Protein AF-R5FPW1-F1 (afdb_monomer)

Foldseek 3Di:
DADPNDDDDDDDLLLVLLVCLVCCVPVDVVVNLVSLVVLVVDPPHDPVVSCVNCVVSVNNVVVVVSVVVVD

Nearest PDB structures (foldseek):
  6y8q-assembly4_D  TM=8.136E-01  e=3.077E-02  Streptococcus agalactiae
  6y8q-assembly3_C  TM=8.234E-01  e=4.435E-02  Streptococcus agalactiae
  2n97-assembly1_B  TM=4.614E-01  e=6.161E+00  Homo sapiens
  6n9e-assembly2_2t  TM=3.343E-01  e=8.354E+00  Thermus thermophilus

Radius of gyration: 13.16 Å; Cα contacts (8 Å, |Δi|>4): 46; chains: 1; bounding box: 29×22×40 Å

Mean predicted aligned error: 3.57 Å

Structure (mmCIF, N/CA/C/O backbone):
data_AF-R5FPW1-F1
#
_entry.id   AF-R5FPW1-F1
#
loop_
_atom_site.group_PDB
_atom_site.id
_atom_site.type_symbol
_atom_site.label_atom_id
_atom_site.label_alt_id
_atom_site.label_comp_id
_atom_site.label_asym_id
_atom_site.label_entity_id
_atom_site.label_seq_id
_atom_site.pdbx_PDB_ins_code
_atom_site.Cartn_x
_atom_site.Cartn_y
_atom_site.Cartn_z
_atom_site.occupancy
_atom_site.B_iso_or_equiv
_atom_site.auth_seq_id
_atom_site.auth_comp_id
_atom_site.auth_asym_id
_atom_site.auth_atom_id
_atom_site.pdbx_PDB_model_num
ATOM 1 N N . MET A 1 1 ? 10.470 -3.440 -14.628 1.00 79.69 1 MET A N 1
ATOM 2 C CA . MET A 1 1 ? 10.714 -4.892 -14.763 1.00 79.69 1 MET A CA 1
AT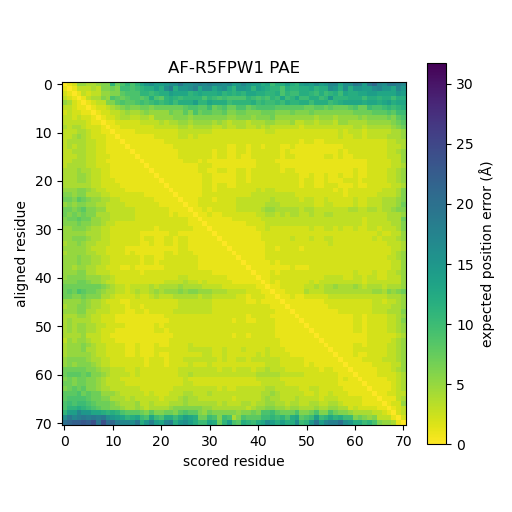OM 3 C C . MET A 1 1 ? 10.868 -5.191 -16.242 1.00 79.69 1 MET A C 1
ATOM 5 O O . MET A 1 1 ? 10.091 -4.639 -17.012 1.00 79.69 1 MET A O 1
ATOM 9 N N . SER A 1 2 ? 11.862 -5.983 -16.644 1.00 84.44 2 SER A N 1
ATOM 10 C CA . SER A 1 2 ? 12.066 -6.341 -18.053 1.00 84.44 2 SER A CA 1
ATOM 11 C C . SER A 1 2 ? 11.638 -7.789 -18.266 1.00 84.44 2 SER A C 1
ATOM 13 O O . SER A 1 2 ? 12.189 -8.678 -17.623 1.00 84.44 2 SER A O 1
ATOM 15 N N . VAL A 1 3 ? 10.639 -8.020 -19.115 1.00 88.31 3 VAL A N 1
ATOM 16 C CA . VAL A 1 3 ? 10.151 -9.361 -19.476 1.00 88.31 3 VAL A CA 1
ATOM 17 C C . VAL A 1 3 ? 10.306 -9.499 -20.982 1.00 88.31 3 VAL A C 1
ATOM 19 O O . VAL A 1 3 ? 9.831 -8.637 -21.714 1.00 88.31 3 VAL A O 1
ATOM 22 N N . GLU A 1 4 ? 11.033 -10.522 -21.436 1.00 90.75 4 GLU A N 1
ATOM 23 C CA . GLU A 1 4 ? 11.270 -10.794 -22.868 1.00 90.75 4 GLU A CA 1
ATOM 24 C C . GLU A 1 4 ? 11.788 -9.578 -23.669 1.00 90.75 4 GLU A C 1
ATOM 26 O O . GLU A 1 4 ? 11.439 -9.367 -24.824 1.00 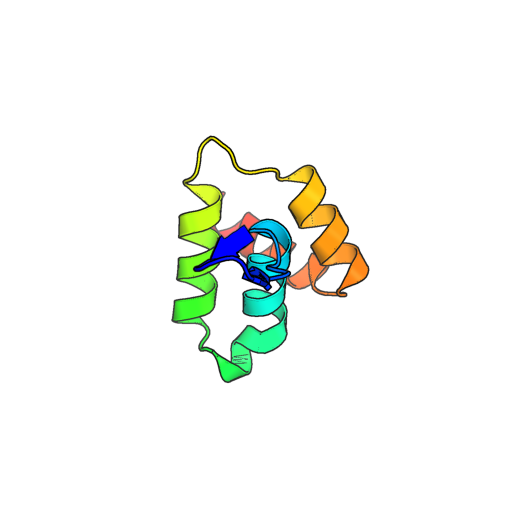90.75 4 GLU A O 1
ATOM 31 N N . GLY A 1 5 ? 12.625 -8.740 -23.046 1.00 91.88 5 GLY A N 1
ATOM 32 C CA . GLY A 1 5 ? 13.181 -7.533 -23.674 1.00 91.88 5 GLY A CA 1
ATOM 33 C C . GLY A 1 5 ? 12.291 -6.286 -23.588 1.00 91.88 5 GLY A C 1
ATOM 34 O O . GLY A 1 5 ? 12.735 -5.198 -23.952 1.00 91.88 5 GLY A O 1
ATOM 35 N N . TYR A 1 6 ? 11.080 -6.392 -23.036 1.00 93.31 6 TYR A N 1
ATOM 36 C CA . TYR A 1 6 ? 10.172 -5.262 -22.849 1.00 93.31 6 TYR A CA 1
ATOM 37 C C . TYR A 1 6 ? 10.268 -4.675 -21.446 1.00 93.31 6 TYR A C 1
ATOM 39 O O . TYR A 1 6 ? 10.106 -5.376 -20.447 1.00 93.31 6 TYR A O 1
ATOM 47 N N . ASN A 1 7 ? 10.462 -3.358 -21.363 1.00 92.94 7 ASN A N 1
ATOM 48 C CA . ASN A 1 7 ? 10.433 -2.627 -20.100 1.00 92.94 7 ASN A CA 1
ATOM 49 C C . ASN A 1 7 ? 8.995 -2.308 -19.687 1.00 92.94 7 ASN A C 1
ATOM 51 O O . ASN A 1 7 ? 8.385 -1.356 -20.173 1.00 92.94 7 ASN A O 1
ATOM 55 N N . ILE A 1 8 ? 8.480 -3.084 -18.738 1.00 93.94 8 ILE A N 1
ATOM 56 C CA . ILE A 1 8 ? 7.149 -2.915 -18.164 1.00 93.94 8 ILE A CA 1
ATOM 57 C C . ILE A 1 8 ? 7.260 -2.080 -16.886 1.00 93.94 8 ILE A C 1
ATOM 59 O O . ILE A 1 8 ? 8.063 -2.363 -15.982 1.00 93.94 8 ILE A O 1
ATOM 63 N N . ARG A 1 9 ? 6.433 -1.033 -16.817 1.00 93.44 9 ARG A N 1
ATOM 64 C CA . ARG A 1 9 ? 6.249 -0.222 -15.611 1.00 93.44 9 ARG A CA 1
ATOM 65 C C . ARG A 1 9 ? 5.265 -0.940 -14.698 1.00 93.44 9 ARG A C 1
ATOM 67 O O . ARG A 1 9 ? 4.120 -1.153 -15.078 1.00 93.44 9 ARG A O 1
ATOM 74 N N . ILE A 1 10 ? 5.731 -1.306 -13.512 1.00 92.94 10 ILE A N 1
ATOM 75 C CA . ILE A 1 10 ? 4.937 -1.987 -12.490 1.00 92.94 10 ILE A CA 1
ATOM 76 C C . ILE A 1 10 ? 4.998 -1.126 -11.235 1.00 92.94 10 ILE A C 1
ATOM 78 O O . ILE A 1 10 ? 6.043 -0.541 -10.939 1.00 92.94 10 ILE A O 1
ATOM 82 N N . TYR A 1 11 ? 3.872 -1.015 -10.540 1.00 95.44 11 TYR A N 1
ATOM 83 C CA . TYR A 1 11 ? 3.822 -0.352 -9.247 1.00 95.44 11 TYR A CA 1
ATOM 84 C C . TYR A 1 11 ? 4.535 -1.178 -8.176 1.00 95.44 11 TYR A C 1
ATOM 86 O O . TYR A 1 11 ? 4.606 -2.403 -8.245 1.00 95.44 11 TYR A O 1
ATOM 94 N N . ASP A 1 12 ? 5.076 -0.487 -7.183 1.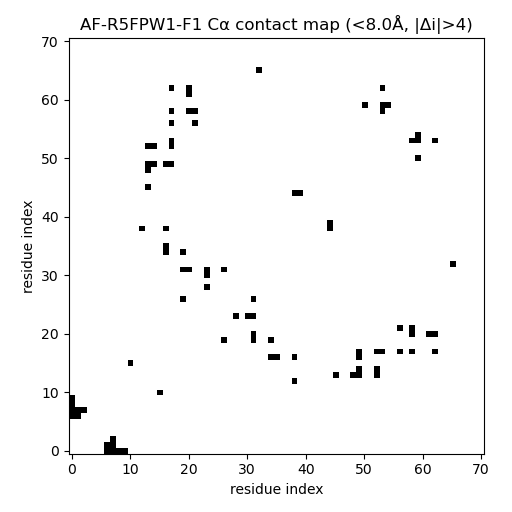00 95.31 12 ASP A N 1
ATOM 95 C CA . ASP A 1 12 ? 5.623 -1.136 -6.000 1.00 95.31 12 ASP A CA 1
ATOM 96 C C . ASP A 1 12 ? 4.516 -1.663 -5.075 1.00 95.31 12 ASP A C 1
ATOM 98 O O . ASP A 1 12 ? 3.321 -1.420 -5.267 1.00 95.31 12 ASP A O 1
ATOM 102 N N . MET A 1 13 ? 4.930 -2.430 -4.066 1.00 95.94 13 MET A N 1
ATOM 103 C CA . MET A 1 13 ? 4.007 -3.089 -3.147 1.00 95.94 13 MET A CA 1
ATOM 104 C C . MET A 1 13 ? 3.173 -2.079 -2.361 1.00 95.94 13 MET A C 1
ATOM 106 O O . MET A 1 13 ? 1.965 -2.266 -2.239 1.00 95.94 13 MET A O 1
ATOM 110 N N . GLU A 1 14 ? 3.778 -0.993 -1.876 1.00 97.62 14 GLU A N 1
ATOM 111 C CA . GLU A 1 14 ? 3.073 0.022 -1.092 1.00 97.62 14 GLU A CA 1
ATOM 112 C C . GLU A 1 14 ? 1.928 0.654 -1.888 1.00 97.62 14 GLU A C 1
ATOM 114 O O . GLU A 1 14 ? 0.805 0.779 -1.391 1.00 97.62 14 GLU A O 1
ATOM 119 N N . ARG A 1 15 ? 2.185 1.002 -3.155 1.00 97.94 15 ARG A N 1
ATOM 120 C CA . ARG A 1 15 ? 1.163 1.554 -4.043 1.00 97.94 15 ARG A CA 1
ATOM 121 C C . ARG A 1 15 ? 0.031 0.557 -4.281 1.00 97.94 15 ARG A C 1
ATOM 123 O O . ARG A 1 15 ? -1.130 0.974 -4.252 1.00 97.94 15 ARG A O 1
ATOM 130 N N . CYS A 1 16 ? 0.361 -0.720 -4.482 1.00 97.25 16 CYS A N 1
ATOM 131 C CA . CYS A 1 16 ? -0.606 -1.800 -4.686 1.00 97.25 16 CYS A CA 1
AT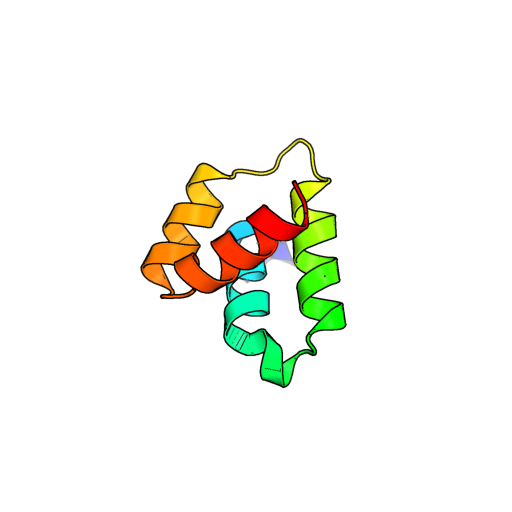OM 132 C C . CYS A 1 16 ? -1.478 -2.054 -3.443 1.00 97.25 16 CYS A C 1
ATOM 134 O O . CYS A 1 16 ? -2.690 -2.219 -3.577 1.00 97.25 16 CYS A O 1
ATOM 136 N N . VAL A 1 17 ? -0.909 -2.014 -2.232 1.00 97.44 17 VAL A N 1
ATOM 137 C CA . VAL A 1 17 ? -1.676 -2.132 -0.975 1.00 97.44 17 VAL A CA 1
ATOM 138 C C . VAL A 1 17 ? -2.678 -0.984 -0.852 1.00 97.44 17 VAL A C 1
ATOM 140 O O . VAL A 1 17 ? -3.855 -1.209 -0.570 1.00 97.44 17 VAL A O 1
ATOM 143 N N . CYS A 1 18 ? -2.259 0.252 -1.138 1.00 97.94 18 CYS A N 1
ATOM 144 C CA . CYS A 1 18 ? -3.185 1.383 -1.138 1.00 97.94 18 CYS A CA 1
ATOM 145 C C . CYS A 1 18 ? -4.293 1.249 -2.196 1.00 97.94 18 CYS A C 1
ATOM 147 O O . CYS A 1 18 ? -5.414 1.696 -1.948 1.00 97.94 18 CYS A O 1
ATOM 149 N N . ASP A 1 19 ? -4.017 0.640 -3.355 1.00 97.50 19 ASP A N 1
ATOM 150 C CA . ASP A 1 19 ? -5.048 0.354 -4.358 1.00 97.50 19 ASP A CA 1
ATOM 151 C C . ASP A 1 19 ? -6.066 -0.677 -3.859 1.00 97.50 19 ASP A C 1
ATOM 153 O O . ASP A 1 19 ? -7.268 -0.455 -4.025 1.00 97.50 19 ASP A O 1
ATOM 157 N N . ALA A 1 20 ? -5.625 -1.740 -3.179 1.00 97.00 20 ALA A N 1
ATOM 158 C CA . ALA A 1 20 ? -6.533 -2.708 -2.562 1.00 97.00 20 ALA A CA 1
ATOM 159 C C . ALA A 1 20 ? -7.484 -2.027 -1.561 1.00 97.00 20 ALA A C 1
ATOM 161 O O . ALA A 1 20 ? -8.695 -2.229 -1.622 1.00 97.00 20 ALA A O 1
ATOM 162 N N . ILE A 1 21 ? -6.969 -1.117 -0.725 1.00 96.12 21 ILE A N 1
ATOM 163 C CA . ILE A 1 21 ? -7.775 -0.337 0.232 1.00 96.12 21 ILE A CA 1
ATOM 164 C C . ILE A 1 21 ? -8.751 0.600 -0.484 1.00 96.12 21 ILE A C 1
ATOM 166 O O . ILE A 1 21 ? -9.932 0.708 -0.121 1.00 96.12 21 ILE A O 1
ATOM 170 N N . LYS A 1 22 ? -8.266 1.292 -1.519 1.00 97.00 22 LYS A N 1
ATOM 171 C CA . LYS A 1 22 ? -9.060 2.240 -2.306 1.00 97.00 22 LYS A CA 1
ATOM 172 C C . LYS A 1 22 ? -10.239 1.556 -2.984 1.00 97.00 22 LYS A C 1
ATOM 174 O O . LYS A 1 22 ? -11.339 2.107 -3.003 1.00 97.00 22 LYS A O 1
ATOM 179 N N . PHE A 1 23 ? -10.015 0.355 -3.506 1.00 96.75 23 PHE A N 1
ATOM 180 C CA . PHE A 1 23 ? -11.003 -0.417 -4.247 1.00 96.75 23 PHE A CA 1
ATOM 181 C C . PHE A 1 23 ? -11.576 -1.593 -3.449 1.00 96.75 23 PHE A C 1
ATOM 183 O O . PHE A 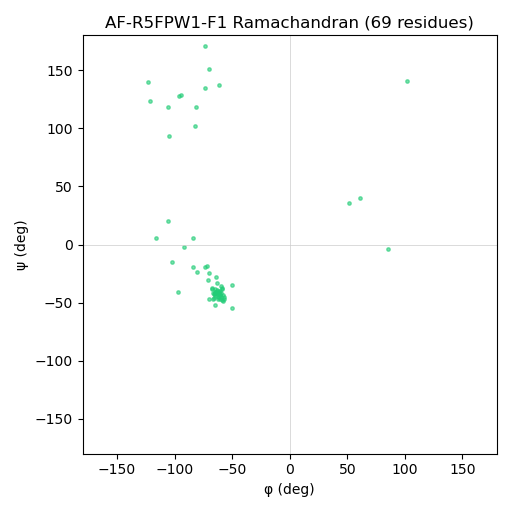1 23 ? -12.183 -2.472 -4.054 1.00 96.75 23 PHE A O 1
ATOM 190 N N . ARG A 1 24 ? -11.473 -1.588 -2.112 1.00 95.12 24 ARG A N 1
ATOM 191 C CA . ARG A 1 24 ? -11.940 -2.670 -1.217 1.00 95.12 24 ARG A CA 1
ATOM 192 C C . ARG A 1 24 ? -13.381 -3.128 -1.469 1.00 95.12 24 ARG A C 1
ATOM 194 O O . ARG A 1 24 ? -13.664 -4.315 -1.426 1.00 95.12 24 ARG A O 1
ATOM 201 N N . ASN A 1 25 ? -14.275 -2.209 -1.845 1.00 94.81 25 ASN A N 1
ATOM 202 C CA . ASN A 1 25 ? -15.673 -2.531 -2.170 1.00 94.81 25 ASN A CA 1
ATOM 203 C C . ASN A 1 25 ? -15.834 -3.288 -3.503 1.00 94.81 25 ASN A C 1
ATOM 205 O O . ASN A 1 25 ? -16.885 -3.864 -3.751 1.00 94.81 25 ASN A O 1
ATOM 209 N N . LYS A 1 26 ? -14.822 -3.246 -4.378 1.00 97.00 26 LYS A N 1
ATOM 210 C CA . LYS A 1 26 ? -14.782 -3.972 -5.655 1.00 97.00 26 LYS A CA 1
ATOM 211 C C . LYS A 1 26 ? -14.018 -5.288 -5.545 1.00 97.00 26 LYS A C 1
ATOM 213 O O . LYS A 1 26 ? -14.444 -6.268 -6.137 1.00 97.00 26 LYS A O 1
ATOM 218 N N . VAL A 1 27 ? -12.892 -5.295 -4.826 1.00 94.62 27 VAL A N 1
ATOM 219 C CA . VAL A 1 27 ? -12.048 -6.497 -4.672 1.00 94.62 27 VAL A CA 1
ATOM 220 C C . VAL A 1 27 ? -12.528 -7.432 -3.560 1.00 94.62 27 VAL A C 1
ATOM 222 O O . VAL A 1 27 ? -12.181 -8.605 -3.570 1.00 94.62 27 VAL A O 1
ATOM 225 N N . GLY A 1 28 ? -13.342 -6.930 -2.628 1.00 95.94 28 GLY A N 1
ATOM 226 C CA . GLY A 1 28 ? -13.794 -7.658 -1.446 1.00 95.94 28 GLY A CA 1
ATOM 227 C C . GLY A 1 28 ? -13.030 -7.241 -0.189 1.00 95.94 28 GLY A C 1
ATOM 228 O O . GLY A 1 28 ? -11.819 -7.009 -0.215 1.00 95.94 28 GLY A O 1
ATOM 229 N N . MET A 1 29 ? -13.754 -7.137 0.928 1.00 93.00 29 MET A N 1
ATOM 230 C CA . MET A 1 29 ? -13.187 -6.709 2.212 1.00 93.00 29 MET A CA 1
ATOM 231 C C . MET A 1 29 ? -12.200 -7.735 2.776 1.00 93.00 29 MET A C 1
ATOM 233 O O . MET A 1 29 ? -11.157 -7.335 3.291 1.00 93.00 29 MET A O 1
ATOM 237 N N . ASP A 1 30 ? -12.488 -9.027 2.616 1.00 94.31 30 ASP A N 1
ATOM 238 C CA . ASP A 1 30 ? -11.626 -10.116 3.092 1.00 94.31 30 ASP A CA 1
ATOM 239 C C . ASP A 1 30 ? -10.292 -10.125 2.343 1.00 94.31 30 ASP A C 1
ATOM 241 O O . ASP A 1 30 ? -9.230 -10.119 2.961 1.00 94.31 30 ASP A O 1
ATOM 245 N N . VAL A 1 31 ? -10.346 -9.995 1.012 1.00 95.56 31 VAL A N 1
ATOM 246 C CA . VAL A 1 31 ? -9.157 -9.871 0.154 1.00 95.56 31 VAL A CA 1
ATOM 247 C C . VAL A 1 31 ? -8.344 -8.634 0.533 1.00 95.56 31 VAL A C 1
ATOM 249 O O . VAL A 1 31 ? -7.122 -8.695 0.639 1.00 95.56 31 VAL A O 1
ATOM 252 N N . CYS A 1 32 ? -9.003 -7.498 0.777 1.00 95.38 32 CYS A N 1
ATOM 253 C CA . CYS A 1 32 ? -8.313 -6.292 1.228 1.00 95.38 32 CYS A CA 1
ATOM 254 C C . CYS A 1 32 ? -7.614 -6.503 2.580 1.00 95.38 32 CYS A C 1
ATOM 256 O O . CYS A 1 32 ? -6.484 -6.043 2.744 1.00 95.38 32 CYS A O 1
ATOM 258 N N . SER A 1 33 ? -8.257 -7.183 3.537 1.00 93.25 33 SER A N 1
ATOM 259 C CA . SER A 1 33 ? -7.632 -7.505 4.825 1.00 93.25 33 SER A CA 1
ATOM 260 C C . SER A 1 33 ? -6.417 -8.405 4.630 1.00 93.25 33 SER A C 1
ATOM 262 O O . SER A 1 33 ? -5.357 -8.106 5.169 1.00 93.25 33 SER A O 1
ATOM 264 N N . GLU A 1 34 ? -6.543 -9.458 3.824 1.00 95.69 34 GLU A N 1
ATOM 265 C CA . GLU A 1 34 ? -5.456 -10.398 3.553 1.00 95.69 34 GLU A CA 1
ATOM 266 C C . GLU A 1 34 ? -4.250 -9.709 2.896 1.00 95.69 34 GLU A C 1
ATOM 268 O O . GLU A 1 34 ? -3.104 -9.975 3.257 1.00 95.69 34 GLU A O 1
ATOM 273 N N . VAL A 1 35 ? -4.477 -8.779 1.962 1.00 96.19 35 VAL A N 1
ATOM 274 C CA . VAL A 1 35 ? -3.398 -7.990 1.343 1.00 96.19 35 VAL A CA 1
ATOM 275 C C . VAL A 1 35 ? -2.641 -7.167 2.386 1.00 96.19 35 VAL A C 1
ATOM 277 O O . VAL A 1 35 ? -1.409 -7.121 2.353 1.00 96.19 35 VAL A O 1
ATOM 280 N N . ILE A 1 36 ? -3.357 -6.520 3.310 1.00 94.69 36 ILE A N 1
ATOM 281 C CA . ILE A 1 36 ? -2.739 -5.723 4.377 1.00 94.69 36 ILE A CA 1
ATOM 282 C C .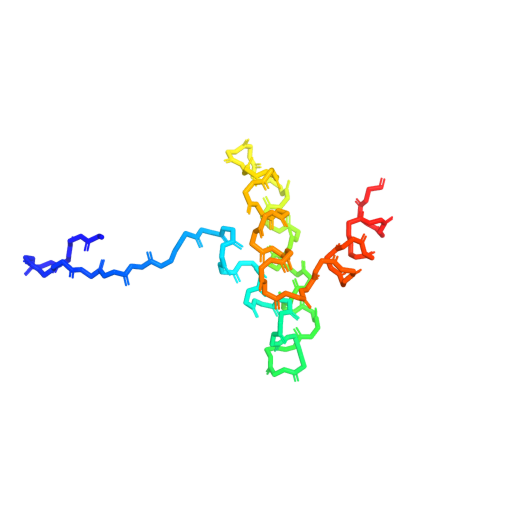 ILE A 1 36 ? -1.958 -6.636 5.324 1.00 94.69 36 ILE A C 1
ATOM 284 O O . ILE A 1 36 ? -0.797 -6.350 5.603 1.00 94.69 36 ILE A O 1
ATOM 288 N N . ASP A 1 37 ? -2.552 -7.747 5.761 1.00 93.88 37 ASP A N 1
ATOM 289 C CA . ASP A 1 37 ? -1.921 -8.713 6.667 1.00 93.88 37 ASP A CA 1
ATOM 290 C C . ASP A 1 37 ? -0.626 -9.270 6.073 1.00 93.88 37 ASP A C 1
ATOM 292 O O . ASP A 1 37 ? 0.430 -9.235 6.709 1.00 93.88 37 ASP A O 1
ATOM 296 N N . ASN A 1 38 ? -0.680 -9.702 4.813 1.00 95.75 38 ASN A N 1
ATOM 297 C CA . ASN A 1 38 ? 0.484 -10.209 4.101 1.00 95.75 38 ASN A CA 1
ATOM 298 C C . ASN A 1 38 ? 1.563 -9.139 3.943 1.00 95.75 38 ASN A C 1
ATOM 300 O O . ASN A 1 38 ? 2.740 -9.439 4.112 1.00 95.75 38 ASN A O 1
ATOM 304 N N . TYR A 1 39 ? 1.199 -7.889 3.651 1.00 96.06 39 TYR A N 1
ATOM 305 C CA . TYR A 1 39 ? 2.175 -6.804 3.571 1.00 96.06 39 TYR A CA 1
ATOM 306 C C . TYR A 1 39 ? 2.818 -6.506 4.935 1.00 96.06 39 TYR A C 1
ATOM 308 O O . TYR A 1 39 ? 4.034 -6.334 5.024 1.00 96.06 39 TYR A O 1
ATOM 316 N N . LEU A 1 40 ? 2.027 -6.486 6.011 1.00 93.06 40 LEU A N 1
ATOM 317 C CA . LEU A 1 40 ? 2.514 -6.249 7.369 1.00 93.06 40 LEU A CA 1
ATOM 318 C C . LEU A 1 40 ? 3.345 -7.406 7.922 1.00 93.06 40 LEU A C 1
ATOM 320 O O . LEU A 1 40 ? 4.177 -7.170 8.789 1.00 93.06 40 LEU A O 1
ATOM 324 N N . ALA A 1 41 ? 3.175 -8.632 7.434 1.00 94.38 41 ALA A N 1
ATOM 325 C CA . ALA A 1 41 ? 4.020 -9.757 7.825 1.00 94.38 41 ALA A CA 1
ATOM 326 C C . ALA A 1 41 ? 5.433 -9.687 7.211 1.00 94.38 41 ALA A C 1
ATOM 328 O O . ALA A 1 41 ? 6.358 -10.321 7.720 1.00 94.38 41 ALA A O 1
ATOM 329 N N . ARG A 1 42 ? 5.633 -8.908 6.139 1.00 95.19 42 ARG A N 1
ATOM 330 C CA . ARG A 1 42 ? 6.919 -8.846 5.427 1.00 95.19 42 ARG A CA 1
ATOM 331 C C . ARG A 1 42 ? 7.971 -8.061 6.220 1.00 95.19 42 ARG A C 1
ATOM 333 O O . ARG A 1 42 ? 7.662 -6.969 6.713 1.00 95.19 42 ARG A O 1
ATOM 340 N N . PRO A 1 43 ? 9.213 -8.565 6.339 1.00 93.69 43 PRO A N 1
ATOM 341 C CA . PRO A 1 43 ? 10.300 -7.847 7.007 1.00 93.69 43 PRO A CA 1
ATOM 342 C C . PRO A 1 43 ? 10.798 -6.631 6.211 1.00 93.69 43 PRO A C 1
ATOM 344 O O . PRO A 1 43 ? 11.213 -5.640 6.802 1.00 93.69 43 PRO A O 1
ATOM 347 N N . GLU A 1 44 ? 10.722 -6.668 4.882 1.00 94.69 44 GLU A N 1
ATOM 348 C CA . GLU A 1 44 ? 11.184 -5.610 3.974 1.00 94.69 44 GLU A CA 1
ATOM 349 C C . GLU A 1 44 ? 10.167 -4.478 3.751 1.00 94.69 44 GLU A C 1
ATOM 351 O O . GLU A 1 44 ? 10.379 -3.605 2.907 1.00 94.69 44 GLU A O 1
ATOM 356 N N . ARG A 1 45 ? 9.044 -4.497 4.476 1.00 94.75 45 ARG A N 1
ATOM 357 C CA . ARG A 1 45 ? 7.968 -3.517 4.315 1.00 94.75 45 ARG A CA 1
ATOM 358 C C . ARG A 1 45 ? 8.450 -2.097 4.611 1.00 94.75 45 ARG A C 1
ATOM 360 O O . ARG A 1 45 ? 9.102 -1.846 5.625 1.00 94.75 45 ARG A O 1
ATOM 367 N N . ASN A 1 46 ? 8.051 -1.135 3.780 1.00 96.69 46 ASN A N 1
ATOM 368 C CA . ASN A 1 46 ? 8.326 0.277 4.018 1.00 96.69 46 ASN A CA 1
ATOM 369 C C . ASN A 1 46 ? 7.061 1.009 4.489 1.00 96.69 46 ASN A C 1
ATOM 371 O O . ASN A 1 46 ? 6.250 1.493 3.696 1.00 96.69 46 ASN A O 1
ATOM 375 N N . ILE A 1 47 ? 6.890 1.105 5.810 1.00 94.00 47 ILE A N 1
ATOM 376 C CA . ILE A 1 47 ? 5.717 1.756 6.412 1.00 94.00 47 ILE A CA 1
ATOM 377 C C . ILE A 1 47 ? 5.645 3.250 6.065 1.00 94.00 47 ILE A C 1
ATOM 379 O O . ILE A 1 47 ? 4.561 3.746 5.770 1.00 94.00 47 ILE A O 1
ATOM 383 N N . SER A 1 48 ? 6.777 3.961 6.028 1.00 95.69 48 SER A N 1
ATOM 384 C CA . SER A 1 48 ? 6.789 5.391 5.680 1.00 95.69 48 SER A CA 1
ATOM 385 C C . SER A 1 48 ? 6.238 5.618 4.273 1.00 95.69 48 SER A C 1
ATOM 387 O O . SER A 1 48 ? 5.349 6.443 4.074 1.00 95.69 48 SER A O 1
ATOM 389 N N . LYS A 1 49 ? 6.705 4.825 3.304 1.00 97.69 49 LYS A N 1
ATOM 390 C CA . LYS A 1 49 ? 6.269 4.923 1.910 1.00 97.69 49 LYS A CA 1
ATOM 391 C C . LYS A 1 49 ? 4.803 4.519 1.728 1.00 97.69 49 LYS A C 1
ATOM 393 O O . LYS A 1 49 ? 4.085 5.165 0.965 1.00 97.69 49 LYS A O 1
ATOM 398 N N . LEU A 1 50 ? 4.340 3.505 2.465 1.00 97.06 50 LEU A N 1
ATOM 399 C CA . LEU A 1 50 ? 2.924 3.134 2.503 1.00 97.06 50 LEU A CA 1
ATOM 400 C C . LEU A 1 50 ? 2.056 4.306 2.980 1.00 97.06 50 LEU A C 1
ATOM 402 O O . LEU A 1 50 ? 1.057 4.626 2.337 1.00 97.06 50 LEU A O 1
ATOM 406 N N . LEU A 1 51 ? 2.438 4.965 4.076 1.00 95.38 51 LEU A N 1
ATOM 407 C CA . LEU A 1 51 ? 1.697 6.108 4.614 1.00 95.38 51 LEU A CA 1
ATOM 408 C C . LEU A 1 51 ? 1.710 7.307 3.657 1.00 95.38 51 LEU A C 1
ATOM 410 O O . LEU A 1 51 ? 0.683 7.973 3.491 1.00 95.38 51 LEU A O 1
ATOM 414 N N . ASP A 1 52 ? 2.829 7.560 2.977 1.00 97.81 52 ASP A N 1
ATOM 415 C CA . ASP A 1 52 ? 2.916 8.620 1.972 1.00 97.81 52 ASP A CA 1
ATOM 416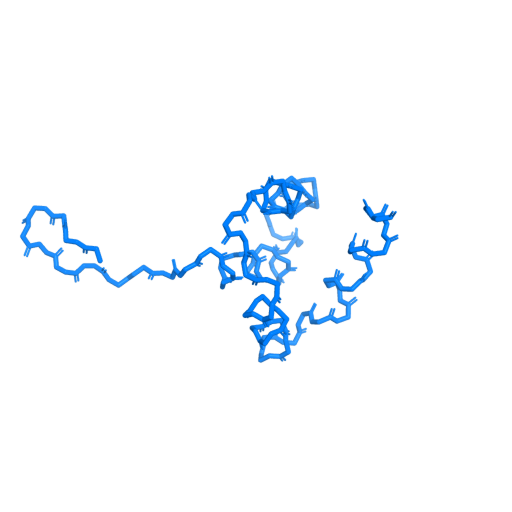 C C . ASP A 1 52 ? 1.969 8.370 0.795 1.00 97.81 52 ASP A C 1
ATOM 418 O O . ASP A 1 52 ? 1.214 9.272 0.412 1.00 97.81 52 ASP A O 1
ATOM 422 N N . TYR A 1 53 ? 1.920 7.143 0.265 1.00 98.31 53 TYR A N 1
ATOM 423 C CA . TYR A 1 53 ? 0.929 6.797 -0.754 1.00 98.31 53 TYR A CA 1
ATOM 424 C C . TYR A 1 53 ? -0.496 6.861 -0.219 1.00 98.31 53 TYR A C 1
ATOM 426 O O . TYR A 1 53 ? -1.369 7.410 -0.894 1.00 98.31 53 TYR A O 1
ATOM 434 N N . ALA A 1 54 ? -0.751 6.381 0.997 1.00 97.56 54 ALA A N 1
ATOM 435 C CA . ALA A 1 54 ? -2.082 6.423 1.588 1.00 97.56 54 ALA A CA 1
ATOM 436 C C . ALA A 1 54 ? -2.609 7.863 1.704 1.00 97.56 54 ALA A C 1
ATOM 438 O O . ALA A 1 54 ? -3.784 8.119 1.414 1.00 97.56 54 ALA A O 1
ATOM 439 N N . ARG A 1 55 ? -1.731 8.821 2.037 1.00 97.25 55 ARG A N 1
ATOM 440 C CA . ARG A 1 55 ? -2.034 10.259 2.035 1.00 97.25 55 ARG A CA 1
ATOM 441 C C . ARG A 1 55 ? -2.341 10.765 0.626 1.00 97.25 55 ARG A C 1
ATOM 443 O O . ARG A 1 55 ? -3.398 11.355 0.409 1.00 97.25 55 ARG A O 1
ATOM 450 N N . GLN A 1 56 ? -1.461 10.498 -0.342 1.00 97.56 56 GLN A N 1
ATOM 451 C CA . GLN A 1 56 ? -1.628 10.948 -1.733 1.00 97.56 56 GLN A CA 1
ATOM 452 C C . GLN A 1 56 ? -2.910 10.402 -2.380 1.00 97.56 56 GLN A C 1
ATOM 454 O O . GLN A 1 56 ? -3.582 11.092 -3.145 1.00 97.56 56 GLN A O 1
ATOM 459 N N . LEU A 1 57 ? -3.281 9.168 -2.044 1.00 97.31 57 LEU A N 1
ATOM 460 C CA . LEU A 1 57 ? -4.421 8.460 -2.625 1.00 97.31 57 LEU A CA 1
ATOM 461 C C . LEU A 1 57 ? -5.719 8.647 -1.843 1.00 97.31 57 LEU A C 1
ATOM 463 O O . LEU A 1 57 ? -6.758 8.157 -2.299 1.00 97.31 57 LEU A O 1
ATOM 467 N N . ARG A 1 58 ? -5.661 9.379 -0.721 1.00 97.00 58 ARG A N 1
ATOM 468 C CA . ARG A 1 58 ? -6.780 9.680 0.185 1.00 97.00 58 ARG A CA 1
ATOM 469 C C . ARG A 1 58 ? -7.407 8.429 0.803 1.00 97.00 58 ARG A C 1
ATOM 471 O O . ARG A 1 58 ? -8.622 8.335 0.941 1.00 97.00 58 ARG A O 1
ATOM 478 N N . VAL A 1 59 ? -6.563 7.468 1.172 1.00 97.31 59 VAL A N 1
ATOM 479 C CA . VAL A 1 59 ? -6.955 6.245 1.893 1.00 97.31 59 VAL A CA 1
ATOM 480 C C . VAL A 1 59 ? -6.334 6.144 3.289 1.00 97.31 59 VAL A C 1
ATOM 482 O O . VAL A 1 59 ? -6.530 5.135 3.956 1.00 97.31 59 VAL A O 1
ATOM 485 N N . GLY A 1 60 ? -5.631 7.189 3.746 1.00 95.50 60 GLY A N 1
ATOM 486 C CA . GLY A 1 60 ? -4.947 7.238 5.046 1.00 95.50 60 GLY A CA 1
ATOM 487 C C . GLY A 1 60 ? -5.830 6.837 6.226 1.00 95.50 60 GLY A C 1
ATOM 488 O O . GLY A 1 60 ? -5.508 5.877 6.909 1.00 95.50 60 GLY A O 1
ATOM 489 N N . THR A 1 61 ? -6.991 7.474 6.398 1.00 94.50 61 THR A N 1
ATOM 490 C CA . THR A 1 61 ? -7.914 7.167 7.507 1.00 94.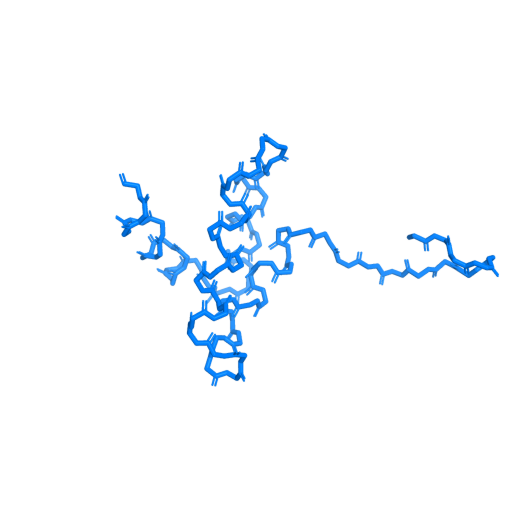50 61 THR A CA 1
ATOM 491 C C . THR A 1 61 ? -8.380 5.711 7.505 1.00 94.50 61 THR A C 1
ATOM 493 O O . THR A 1 61 ? -8.526 5.093 8.552 1.00 94.50 61 THR A O 1
ATOM 496 N N . ILE A 1 62 ? -8.610 5.136 6.320 1.00 92.50 62 ILE A N 1
ATOM 497 C CA . ILE A 1 62 ? -9.032 3.736 6.211 1.00 92.50 62 ILE A CA 1
ATOM 498 C C . ILE A 1 62 ? -7.867 2.828 6.600 1.00 92.50 62 ILE A C 1
ATOM 500 O O . ILE A 1 62 ? -8.060 1.912 7.391 1.00 92.50 62 ILE A O 1
ATOM 504 N N . LEU A 1 63 ? -6.669 3.096 6.073 1.00 93.06 63 LEU A N 1
ATOM 505 C CA . LEU A 1 63 ? -5.467 2.347 6.422 1.00 93.06 63 LEU A CA 1
ATOM 506 C C . LEU A 1 63 ? -5.204 2.394 7.934 1.00 93.06 63 LEU A C 1
ATOM 508 O O . LEU A 1 63 ? -4.985 1.346 8.525 1.00 93.06 63 LEU A O 1
ATOM 512 N N . GLU A 1 64 ? -5.278 3.567 8.565 1.00 91.69 64 GLU A N 1
ATOM 513 C CA . GLU A 1 64 ? -5.099 3.726 10.015 1.00 91.69 64 GLU A CA 1
ATOM 514 C C . GLU A 1 64 ? -6.086 2.871 10.815 1.00 91.69 64 GLU A C 1
ATOM 516 O O . GLU A 1 64 ? -5.661 2.158 11.721 1.00 91.69 64 GLU A O 1
ATOM 521 N N . ASN A 1 65 ? -7.368 2.855 10.433 1.00 90.19 65 ASN A N 1
ATOM 522 C CA . ASN A 1 65 ? -8.366 1.994 11.074 1.00 90.19 65 ASN A CA 1
ATOM 523 C C . ASN A 1 65 ? -7.996 0.506 10.960 1.00 90.19 65 ASN A C 1
ATOM 525 O O . ASN A 1 65 ? -8.136 -0.238 11.925 1.00 90.19 65 ASN A O 1
ATOM 529 N N . TYR A 1 66 ? -7.507 0.063 9.797 1.00 87.44 66 TYR A N 1
ATOM 530 C CA . TYR A 1 66 ? -7.045 -1.319 9.628 1.00 87.44 66 TYR A CA 1
ATOM 531 C C . TYR A 1 66 ? -5.822 -1.624 10.497 1.00 87.44 66 TYR A C 1
ATOM 533 O O . TYR A 1 66 ? -5.771 -2.682 11.117 1.00 87.44 66 TYR A O 1
ATOM 541 N N . LEU A 1 67 ? -4.855 -0.704 10.567 1.00 85.19 67 LEU A N 1
ATOM 542 C CA . LEU A 1 67 ? -3.655 -0.881 11.384 1.00 85.19 67 LEU A CA 1
ATOM 543 C C . LEU A 1 67 ? -3.992 -0.953 12.877 1.00 85.19 67 LEU A C 1
ATOM 545 O O . LEU A 1 67 ? -3.448 -1.806 13.565 1.00 85.19 67 LEU A O 1
ATOM 549 N N . GLN A 1 68 ? -4.918 -0.126 13.366 1.00 85.75 68 GLN A N 1
ATOM 550 C CA . GLN A 1 68 ? -5.355 -0.133 14.768 1.00 85.75 68 GLN A CA 1
ATOM 551 C C . GLN A 1 68 ? -6.055 -1.427 15.194 1.00 85.75 68 GLN A C 1
ATOM 553 O O . GLN A 1 68 ? -6.032 -1.767 16.368 1.00 85.75 68 GLN A O 1
ATOM 558 N N . VAL A 1 69 ? -6.705 -2.135 14.267 1.00 83.62 69 VAL A N 1
ATOM 559 C CA . VAL A 1 69 ? -7.369 -3.417 14.564 1.00 83.62 69 VAL A CA 1
ATOM 560 C C . VAL A 1 69 ? -6.370 -4.583 14.586 1.00 83.62 69 VAL A C 1
ATOM 562 O O . VAL A 1 69 ? -6.649 -5.621 15.180 1.00 83.62 69 VAL A O 1
ATOM 565 N N . LYS A 1 70 ? -5.229 -4.441 13.903 1.00 71.00 70 LYS A N 1
ATOM 566 C CA . LYS A 1 70 ? -4.247 -5.515 13.674 1.00 71.00 70 LYS A CA 1
ATOM 567 C C . LYS A 1 70 ? -3.006 -5.432 14.575 1.00 71.00 70 LYS A C 1
ATOM 569 O O . LYS A 1 70 ? -2.258 -6.407 14.625 1.00 71.00 70 LYS A O 1
ATOM 574 N N . LEU A 1 71 ? -2.779 -4.293 15.231 1.00 58.12 71 LEU A N 1
ATOM 575 C CA . LEU A 1 71 ? -1.740 -4.047 16.243 1.00 58.12 71 LEU A CA 1
ATOM 576 C C . LEU A 1 71 ? -2.338 -4.112 17.649 1.00 58.12 71 LEU A C 1
ATOM 578 O O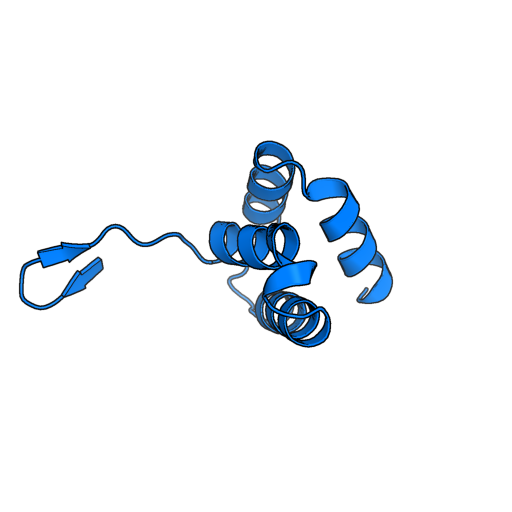 . LEU A 1 71 ? -1.636 -4.640 18.537 1.00 58.12 71 LEU A O 1
#

Solvent-accessible surface area (backbone atoms only — not comparable to full-atom values): 4239 Å² total; per-residue (Å²): 91,73,57,98,86,41,81,46,90,72,81,56,69,48,58,51,50,45,47,38,62,70,40,19,93,78,72,33,62,67,56,32,49,50,52,49,53,56,47,70,70,43,87,86,56,56,65,69,59,31,50,51,44,16,54,78,70,71,37,38,73,60,51,50,55,54,49,67,76,75,108

Sequence (71 aa):
MSVEGYNIRIYDMERCVCDAIKFRNKVGMDVCSEVIDNYLARPERNISKLLDYARQLRVGTILENYLQVKL

Secondary structure (DSSP, 8-state):
-EETTEE-----HHHHHHHHHHTHHHH-HHHHHHHHHHHHH-TT--HHHHHHHHHHTT-HHHHHHHHHHH-

pLDDT: mean 93.42, std 6.23, range [58.12, 98.31]